Protein AF-A0A673UR22-F1 (afdb_monomer_lite)

Foldseek 3Di:
DDPPPPPPPPVCVQADPDDDAAEEWAAWAAADVVVPGGTFDTHDDDDDDDPPDGPNNVCVVCVVRYYYTYHTHHGDDDD

InterPro domains:
  IPR006169 GTP1/OBG domain [PS51883] (13-79)
  IPR036726 GTP1/OBG domain superfamily [G3DSA:2.70.210.12] (14-79)
  IPR036726 GTP1/OBG domain superfamily [SSF82051] (14-76)

Organism: Suricata suricatta (NCBI:txid37032)

Structure (mmCIF, N/CA/C/O backbone):
data_AF-A0A673UR22-F1
#
_entry.id   AF-A0A673UR22-F1
#
loop_
_atom_site.group_PDB
_atom_site.id
_atom_site.type_symbol
_atom_site.label_atom_id
_atom_site.label_alt_id
_atom_site.label_comp_id
_atom_site.label_asym_id
_atom_site.label_entity_id
_atom_site.label_seq_id
_atom_site.pdbx_PDB_ins_code
_atom_site.Cartn_x
_atom_site.Cartn_y
_atom_site.Cartn_z
_atom_site.occupancy
_atom_site.B_iso_or_equiv
_atom_site.auth_seq_id
_atom_site.auth_comp_id
_atom_site.auth_asym_id
_atom_site.auth_atom_id
_atom_site.pdbx_PDB_model_num
ATOM 1 N N . MET A 1 1 ? -14.376 36.306 39.126 1.00 40.59 1 MET A N 1
ATOM 2 C CA . MET A 1 1 ? -13.841 36.066 37.769 1.00 40.59 1 MET A CA 1
ATOM 3 C C . MET A 1 1 ? -14.008 34.581 37.485 1.00 40.59 1 MET A C 1
ATOM 5 O O . MET A 1 1 ? -13.311 33.772 38.079 1.00 40.59 1 MET A O 1
ATOM 9 N N . VAL A 1 2 ? -15.052 34.220 36.739 1.00 39.59 2 VAL A N 1
ATOM 10 C CA . VAL A 1 2 ? -15.443 32.824 36.483 1.00 39.59 2 VAL A CA 1
ATOM 11 C C . VAL A 1 2 ? -14.598 32.308 35.316 1.00 39.59 2 VAL A C 1
ATOM 13 O O . VAL A 1 2 ? -14.535 33.003 34.301 1.00 39.59 2 VAL A O 1
ATOM 16 N N . PRO A 1 3 ? -13.941 31.139 35.403 1.00 47.41 3 PRO A N 1
ATOM 17 C CA . PRO A 1 3 ? -13.311 30.563 34.231 1.00 47.41 3 PRO A CA 1
ATOM 18 C C . PRO A 1 3 ? -14.426 30.101 33.289 1.00 47.41 3 PRO A C 1
ATOM 20 O O . PRO A 1 3 ? -15.128 29.128 33.559 1.00 47.41 3 PRO A O 1
ATOM 23 N N . CYS A 1 4 ? -14.601 30.823 32.181 1.00 46.31 4 CYS A N 1
ATOM 24 C CA . CYS A 1 4 ? -15.401 30.397 31.038 1.00 46.31 4 CYS A CA 1
ATOM 25 C C . CYS A 1 4 ? -14.733 29.182 30.381 1.00 46.31 4 CYS A C 1
ATOM 27 O O . CYS A 1 4 ? -14.082 29.281 29.343 1.00 46.31 4 CYS A O 1
ATOM 29 N N . GLY A 1 5 ? -14.876 28.016 31.004 1.00 50.72 5 GLY A N 1
ATOM 30 C CA . GLY A 1 5 ? -14.564 26.738 30.391 1.00 50.72 5 GLY A CA 1
ATOM 31 C C . GLY A 1 5 ? -15.664 26.386 29.404 1.00 50.72 5 GLY A C 1
ATOM 32 O O . GLY A 1 5 ? -16.598 25.667 29.747 1.00 50.72 5 GLY A O 1
ATOM 33 N N . CYS A 1 6 ? -15.563 26.865 28.165 1.00 49.94 6 CYS A N 1
ATOM 34 C CA . CYS A 1 6 ? -16.343 26.302 27.068 1.00 49.94 6 CYS A CA 1
ATOM 35 C C . CYS A 1 6 ? -15.716 24.952 26.681 1.00 49.94 6 CYS A C 1
ATOM 37 O O . CYS A 1 6 ? -15.091 24.799 25.633 1.00 49.94 6 CYS A O 1
ATOM 39 N N . VAL A 1 7 ? -15.826 23.965 27.575 1.00 53.88 7 VAL A N 1
ATOM 40 C CA . VAL A 1 7 ? -15.502 22.574 27.264 1.00 53.88 7 VAL A CA 1
ATOM 41 C C . VAL A 1 7 ? -16.646 22.077 26.397 1.00 53.88 7 VAL A C 1
ATOM 43 O O . VAL A 1 7 ? -17.644 21.548 26.883 1.00 53.88 7 VAL A O 1
ATOM 46 N N . TRP A 1 8 ? -16.532 22.306 25.090 1.00 51.34 8 TRP A N 1
ATOM 47 C CA . TRP A 1 8 ? -17.348 21.598 24.119 1.00 51.34 8 TRP A CA 1
ATOM 48 C C . TRP A 1 8 ? -17.031 20.118 24.284 1.00 51.34 8 TRP A C 1
ATOM 50 O O . TRP A 1 8 ? -16.035 19.611 23.763 1.00 51.34 8 TRP A O 1
ATOM 60 N N . PHE A 1 9 ? -17.872 19.430 25.052 1.00 49.28 9 PHE A N 1
ATOM 61 C CA . PHE A 1 9 ? -17.943 17.985 25.056 1.00 49.28 9 PHE A CA 1
ATOM 62 C C . PHE A 1 9 ? -18.123 17.553 23.601 1.00 49.28 9 PHE A C 1
ATOM 64 O O . PHE A 1 9 ? -19.214 17.640 23.035 1.00 49.28 9 PHE A O 1
ATOM 71 N N . ARG A 1 10 ? -17.032 17.115 22.960 1.00 57.62 10 ARG A N 1
ATOM 72 C CA . ARG A 1 10 ? -17.112 16.371 21.706 1.00 57.62 10 ARG A CA 1
ATOM 73 C C . ARG A 1 10 ? -17.994 15.171 22.026 1.00 57.62 10 ARG A C 1
ATOM 75 O O . ARG A 1 10 ? -17.534 14.249 22.693 1.00 57.62 10 ARG A O 1
ATOM 82 N N . LYS A 1 11 ? -19.249 15.189 21.565 1.00 53.34 11 LYS A N 1
ATOM 83 C CA . LYS A 1 11 ? -20.251 14.126 21.779 1.00 53.34 11 LYS A CA 1
ATOM 84 C C . LYS A 1 11 ? -19.740 12.712 21.433 1.00 53.34 11 LYS A C 1
ATOM 86 O O . LYS A 1 11 ? -20.324 11.739 21.881 1.00 53.34 11 LYS A O 1
ATOM 91 N N . TYR A 1 12 ? -18.622 12.603 20.707 1.00 55.28 12 TYR A N 1
ATOM 92 C CA . TYR A 1 12 ? -17.951 11.361 20.319 1.00 55.28 12 TYR A CA 1
ATOM 93 C C . TYR A 1 12 ? -16.439 11.389 20.598 1.00 55.28 12 TYR A C 1
ATOM 95 O O . TYR A 1 12 ? -15.656 10.992 19.740 1.00 55.28 12 TYR A O 1
ATOM 103 N N . GLY A 1 13 ? -16.007 11.893 21.762 1.00 57.53 13 GLY A N 1
ATOM 104 C CA . GLY A 1 13 ? -14.622 12.289 22.087 1.00 57.53 13 GLY A CA 1
ATOM 105 C C . GLY A 1 13 ? -13.464 11.334 21.738 1.00 57.53 13 GLY A C 1
ATOM 106 O O . GLY A 1 13 ? -12.318 11.764 21.791 1.00 57.53 13 GLY A O 1
ATOM 107 N N . ASN A 1 14 ? -13.731 10.085 21.338 1.00 65.75 14 ASN A N 1
ATOM 108 C CA . ASN A 1 14 ? -12.731 9.083 20.967 1.00 65.75 14 ASN A CA 1
ATOM 109 C C . ASN A 1 14 ? -13.077 8.188 19.759 1.00 65.75 14 ASN A C 1
ATOM 111 O O . ASN A 1 14 ? -12.239 7.352 19.405 1.00 65.75 14 ASN A O 1
ATOM 115 N N . PHE A 1 15 ? -14.263 8.310 19.149 1.00 75.38 15 PHE A N 1
ATOM 116 C CA . PHE A 1 15 ? -14.675 7.464 18.021 1.00 75.38 15 PHE A CA 1
ATOM 117 C C . PHE A 1 15 ? -14.341 8.149 16.694 1.00 75.38 15 PHE A C 1
ATOM 119 O O . PHE A 1 15 ? -14.688 9.308 16.476 1.00 75.38 15 PHE A O 1
ATOM 126 N N . ILE A 1 16 ? -13.630 7.436 15.820 1.00 81.19 16 ILE A N 1
ATOM 127 C CA . ILE A 1 16 ? -13.263 7.916 14.487 1.00 81.19 16 ILE A CA 1
ATOM 128 C C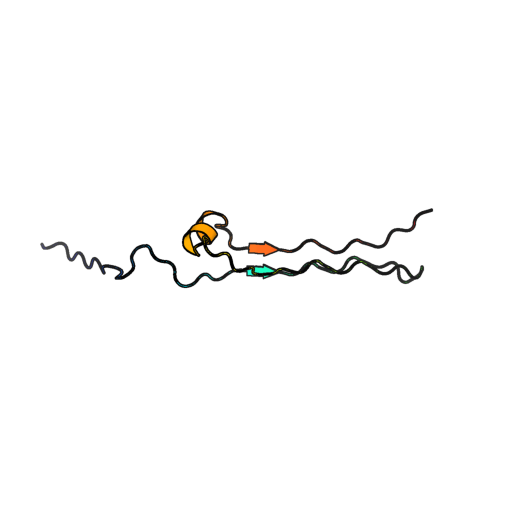 . ILE A 1 16 ? -14.140 7.184 13.484 1.00 81.19 16 ILE A C 1
ATOM 130 O O . ILE A 1 16 ? -13.955 5.992 13.257 1.00 81.19 16 ILE A O 1
ATOM 134 N N . GLU A 1 17 ? -15.065 7.920 12.883 1.00 79.31 17 GLU A N 1
ATOM 135 C CA . GLU A 1 17 ? -15.977 7.411 11.858 1.00 79.31 17 GLU A CA 1
ATOM 136 C C . GLU A 1 17 ? -15.405 7.568 10.443 1.00 79.31 17 GLU A C 1
ATOM 138 O O . GLU A 1 17 ? -15.733 6.812 9.537 1.00 79.31 17 GLU A O 1
ATOM 143 N N . SER A 1 18 ? -14.507 8.534 10.242 1.00 85.62 18 SER A N 1
ATOM 144 C CA . SER A 1 18 ? -13.931 8.846 8.934 1.00 85.62 18 SER A CA 1
ATOM 145 C C . SER A 1 18 ? -12.420 9.009 9.021 1.00 85.62 18 SER A C 1
ATOM 147 O O . SER A 1 18 ? -11.898 9.708 9.893 1.00 85.62 18 SER A O 1
ATOM 149 N N . LEU A 1 19 ? -11.703 8.388 8.086 1.00 89.19 19 LEU A N 1
ATOM 150 C CA . LEU A 1 19 ? -10.254 8.494 7.968 1.00 89.19 19 LEU A CA 1
ATOM 151 C C . LEU A 1 19 ? -9.869 8.697 6.502 1.00 89.19 19 LEU A C 1
ATOM 153 O O . LEU A 1 19 ? -10.172 7.865 5.655 1.00 89.19 19 LEU A O 1
ATOM 157 N N . ARG A 1 20 ? -9.166 9.795 6.211 1.00 91.62 20 ARG A N 1
ATOM 158 C CA . ARG A 1 20 ? -8.607 10.060 4.881 1.00 91.62 20 ARG A CA 1
ATOM 159 C C . ARG A 1 20 ? -7.216 9.445 4.770 1.00 91.62 20 ARG A C 1
ATOM 161 O O . ARG A 1 20 ? -6.355 9.730 5.605 1.00 91.62 20 ARG A O 1
ATOM 168 N N . LEU A 1 21 ? -7.013 8.637 3.736 1.00 93.25 21 LEU A N 1
ATOM 16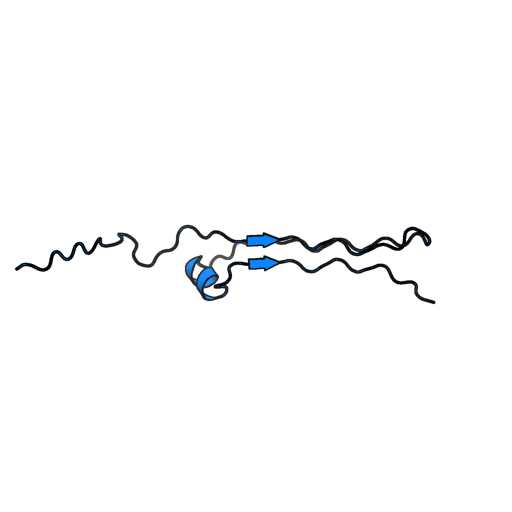9 C CA . LEU A 1 21 ? -5.743 7.992 3.414 1.00 93.25 21 LEU A CA 1
ATOM 170 C C . LEU A 1 21 ? -5.169 8.586 2.128 1.00 93.25 21 LEU A C 1
ATOM 172 O O . LEU A 1 21 ? -5.920 8.960 1.227 1.00 93.25 21 LEU A O 1
ATOM 176 N N . PHE A 1 22 ? -3.845 8.663 2.048 1.00 95.19 22 PHE A N 1
ATOM 177 C CA . PHE A 1 22 ? -3.144 8.941 0.802 1.00 95.19 22 PHE A CA 1
ATOM 178 C C . PHE A 1 22 ? -2.656 7.616 0.225 1.00 95.19 22 PHE A C 1
ATOM 180 O O . PHE A 1 22 ? -1.811 6.946 0.825 1.00 95.19 22 PHE A O 1
ATOM 187 N N . THR A 1 23 ? -3.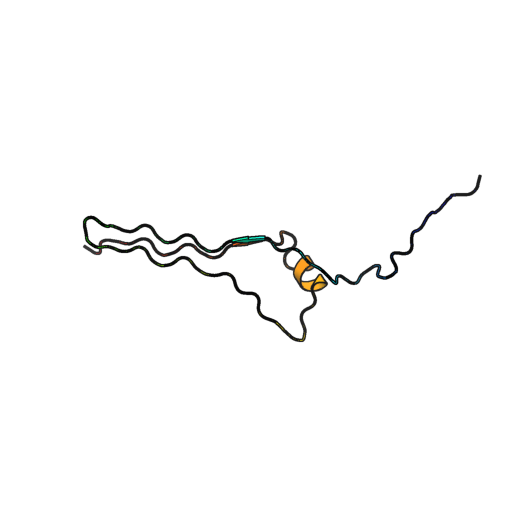189 7.240 -0.931 1.00 95.44 23 THR A N 1
ATOM 188 C CA . THR A 1 23 ? -2.791 6.033 -1.651 1.00 95.44 23 THR A CA 1
ATOM 189 C C . THR A 1 23 ? -2.133 6.418 -2.967 1.00 95.44 23 THR A C 1
ATOM 191 O O . THR A 1 23 ? -2.567 7.348 -3.647 1.00 95.44 23 THR A O 1
ATOM 194 N N . ARG A 1 24 ? -1.059 5.717 -3.327 1.00 95.81 24 ARG A N 1
ATOM 195 C CA . ARG A 1 24 ? -0.409 5.857 -4.632 1.00 95.81 24 ARG A CA 1
ATOM 196 C C . ARG A 1 24 ? -0.089 4.469 -5.173 1.00 95.81 24 ARG A C 1
ATOM 198 O O . ARG A 1 24 ? 0.587 3.699 -4.495 1.00 95.81 24 ARG A O 1
ATOM 205 N N . GLY A 1 25 ? -0.582 4.169 -6.373 1.00 95.50 25 GLY A N 1
ATOM 206 C CA . GLY A 1 25 ? -0.186 2.975 -7.119 1.00 95.50 25 GLY A CA 1
ATOM 207 C C . GLY A 1 25 ? 1.299 3.009 -7.490 1.00 95.50 25 GLY A C 1
ATOM 208 O O . GLY A 1 25 ? 1.916 4.077 -7.536 1.00 95.50 25 GLY A O 1
ATOM 209 N N . GLY A 1 26 ? 1.864 1.838 -7.736 1.00 95.81 26 GLY A N 1
ATOM 210 C CA . GLY A 1 26 ? 3.228 1.682 -8.205 1.00 95.81 26 GLY A CA 1
ATOM 211 C C . GLY A 1 26 ? 3.381 2.215 -9.623 1.00 95.81 26 GLY A C 1
ATOM 212 O O . GLY A 1 26 ? 2.494 2.051 -10.461 1.00 95.81 26 GLY A O 1
ATOM 213 N N . SER A 1 27 ? 4.514 2.849 -9.902 1.00 94.44 27 SER A N 1
ATOM 214 C CA . SER A 1 27 ? 4.947 3.134 -11.271 1.00 94.44 27 SER A CA 1
ATOM 215 C C . SER A 1 27 ? 5.200 1.821 -12.016 1.00 94.44 27 SER A C 1
A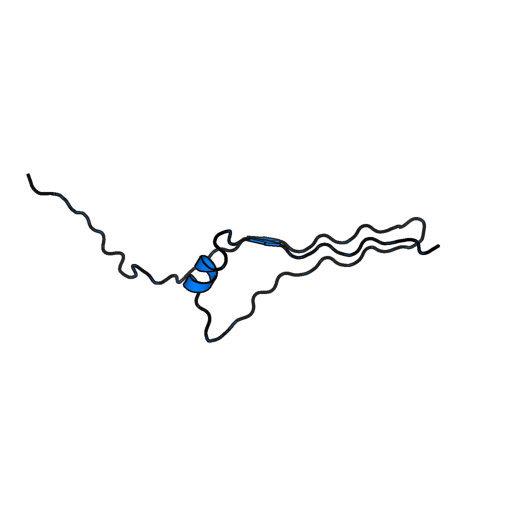TOM 217 O O . SER A 1 27 ? 5.612 0.829 -11.418 1.00 94.44 27 SER A O 1
ATOM 219 N N . GLY A 1 28 ? 4.947 1.800 -13.325 1.00 94.75 28 GLY A N 1
ATOM 220 C CA . GLY A 1 28 ? 5.435 0.717 -14.177 1.00 94.75 28 GLY A CA 1
ATOM 221 C C . GLY A 1 28 ? 6.961 0.741 -14.256 1.00 94.75 28 GLY A C 1
ATOM 222 O O . GLY A 1 28 ? 7.571 1.807 -14.163 1.00 94.75 28 GLY A O 1
ATOM 223 N N . GLY A 1 29 ? 7.562 -0.431 -14.424 1.00 93.81 29 GLY A N 1
ATOM 224 C CA . GLY A 1 29 ? 8.992 -0.556 -14.666 1.00 93.81 29 GLY A CA 1
ATOM 225 C C . GLY A 1 29 ? 9.379 0.009 -16.031 1.00 93.81 29 GLY A C 1
ATOM 226 O O . GLY A 1 29 ? 8.575 0.059 -16.962 1.00 93.81 29 GLY A O 1
ATOM 227 N N . MET A 1 30 ? 10.633 0.424 -16.163 1.00 92.62 30 MET A N 1
ATOM 228 C CA . MET A 1 30 ? 11.193 0.889 -17.426 1.00 92.62 30 MET A CA 1
ATOM 229 C C . MET A 1 30 ? 11.438 -0.292 -18.375 1.00 92.62 30 MET A C 1
ATOM 231 O O . MET A 1 30 ? 12.067 -1.282 -17.993 1.00 92.62 30 MET A O 1
ATOM 235 N N . GLY A 1 31 ? 10.948 -0.167 -19.610 1.00 92.06 31 GLY A N 1
ATOM 236 C CA . GLY A 1 31 ? 11.198 -1.112 -20.697 1.00 92.06 31 GLY A CA 1
ATOM 237 C C . GLY A 1 31 ? 12.539 -0.898 -21.407 1.00 92.06 31 GLY A C 1
ATOM 238 O O . GLY A 1 31 ? 13.169 0.150 -21.272 1.00 92.06 31 GLY A O 1
ATOM 239 N N . TYR A 1 32 ? 12.931 -1.870 -22.227 1.00 89.69 32 TYR A N 1
ATOM 240 C CA . TYR A 1 32 ? 14.018 -1.783 -23.208 1.00 89.69 32 TYR A CA 1
ATOM 241 C C . TYR A 1 32 ? 13.458 -1.957 -24.638 1.00 89.69 32 TYR A C 1
ATOM 243 O O . TYR A 1 32 ? 13.636 -3.012 -25.252 1.00 89.69 32 TYR A O 1
ATOM 251 N N . PRO A 1 33 ? 12.776 -0.939 -25.203 1.00 84.94 33 PRO A N 1
ATOM 252 C CA . PRO A 1 33 ? 12.008 -1.082 -26.447 1.00 84.94 33 PRO A CA 1
ATOM 253 C C . PRO A 1 33 ? 12.867 -1.459 -27.660 1.00 84.94 33 PRO A C 1
ATOM 255 O O . PRO A 1 33 ? 12.431 -2.243 -28.495 1.00 84.94 33 PRO A O 1
ATOM 258 N N . HIS A 1 34 ? 14.116 -0.987 -27.723 1.00 86.19 34 HIS A N 1
ATOM 259 C CA . HIS A 1 34 ? 15.059 -1.338 -28.793 1.00 86.19 34 HIS A CA 1
ATOM 260 C C . HIS A 1 34 ? 15.364 -2.840 -28.879 1.00 86.19 34 HIS A C 1
ATOM 262 O O . HIS A 1 34 ? 15.790 -3.318 -29.924 1.00 86.19 34 HIS A O 1
ATOM 268 N N . LEU A 1 35 ? 15.151 -3.578 -27.788 1.00 85.75 35 LEU A N 1
ATOM 269 C CA . LEU A 1 35 ? 15.369 -5.022 -27.698 1.00 85.75 35 LEU A CA 1
ATOM 270 C C . LEU A 1 35 ? 14.057 -5.780 -27.447 1.00 85.75 35 LEU A C 1
ATOM 272 O O . LEU A 1 35 ? 14.085 -6.935 -27.032 1.00 85.75 35 LEU A O 1
ATOM 276 N N . GLY A 1 36 ? 12.907 -5.123 -27.635 1.00 86.25 36 GLY A N 1
ATOM 277 C CA . GLY A 1 36 ? 11.588 -5.699 -27.357 1.00 86.25 36 GLY A CA 1
ATOM 278 C C . GLY A 1 36 ? 11.306 -5.967 -25.872 1.00 86.25 36 GLY A C 1
ATOM 279 O O . GLY A 1 36 ? 10.371 -6.691 -25.549 1.00 86.25 36 GLY A O 1
ATOM 280 N N . GLY A 1 37 ? 12.108 -5.419 -24.955 1.00 89.81 37 GLY A N 1
ATOM 281 C CA . GLY A 1 37 ? 11.900 -5.581 -23.519 1.00 89.81 37 GLY A CA 1
ATOM 282 C C . GLY A 1 37 ? 10.771 -4.687 -23.010 1.00 89.81 37 GLY A C 1
ATOM 283 O O . GLY A 1 37 ? 10.865 -3.464 -23.099 1.00 89.81 37 GLY A O 1
ATOM 284 N N . GLU A 1 38 ? 9.740 -5.281 -22.415 1.00 90.81 38 GLU A N 1
ATOM 285 C CA . GLU A 1 38 ? 8.672 -4.553 -21.724 1.00 90.81 38 GLU A CA 1
ATOM 286 C C . GLU A 1 38 ? 8.929 -4.479 -20.216 1.00 90.81 38 GLU A C 1
ATOM 288 O O . GLU A 1 38 ? 9.391 -5.439 -19.586 1.00 90.81 38 GLU A O 1
ATOM 293 N N . GLY A 1 39 ? 8.661 -3.311 -19.636 1.00 91.19 39 GLY A N 1
ATOM 294 C CA . GLY A 1 39 ? 8.739 -3.109 -18.196 1.00 91.19 39 GLY A CA 1
ATOM 295 C C . GLY A 1 39 ? 7.543 -3.740 -17.486 1.00 91.19 39 GLY A C 1
ATOM 296 O O . GLY A 1 39 ? 6.435 -3.787 -18.015 1.00 91.19 39 GLY A O 1
ATOM 297 N N . GLY A 1 40 ? 7.757 -4.232 -16.269 1.00 94.00 40 GLY A N 1
ATOM 298 C CA . GLY A 1 40 ? 6.708 -4.853 -15.468 1.00 94.00 40 GLY A CA 1
ATOM 299 C C . GLY A 1 40 ? 5.633 -3.857 -15.027 1.00 94.00 40 GLY A C 1
ATOM 300 O O . GLY A 1 40 ? 5.907 -2.676 -14.802 1.00 94.00 40 GLY A O 1
ATOM 301 N N . LYS A 1 41 ? 4.402 -4.341 -14.838 1.00 94.44 41 LYS A N 1
ATOM 302 C CA . LYS A 1 41 ? 3.303 -3.536 -14.285 1.00 94.44 41 LYS A CA 1
ATOM 303 C C . LYS A 1 41 ? 3.642 -3.075 -12.858 1.00 94.44 41 LYS A C 1
ATOM 305 O O . LYS A 1 41 ? 4.179 -3.847 -12.065 1.00 94.44 41 LYS A O 1
ATOM 310 N N . GLY A 1 42 ? 3.299 -1.830 -12.533 1.00 94.25 42 GLY A N 1
ATOM 311 C CA . GLY A 1 42 ? 3.350 -1.320 -11.163 1.00 94.25 42 GLY A CA 1
ATOM 312 C C . GLY A 1 42 ? 2.319 -1.993 -10.256 1.00 94.25 42 GLY A C 1
ATOM 313 O O . GLY A 1 42 ? 1.287 -2.477 -10.727 1.00 94.25 42 GLY A O 1
ATOM 314 N N . ALA A 1 43 ? 2.600 -2.043 -8.954 1.00 96.25 43 ALA A N 1
ATOM 315 C CA . ALA A 1 43 ? 1.707 -2.686 -7.997 1.00 96.25 43 ALA A CA 1
ATOM 316 C C . ALA A 1 43 ? 0.481 -1.818 -7.655 1.00 96.25 43 ALA A C 1
ATOM 318 O O . ALA A 1 43 ? 0.520 -0.589 -7.681 1.00 96.25 43 ALA A O 1
ATOM 319 N N . ASP A 1 44 ? -0.615 -2.469 -7.281 1.00 94.81 44 ASP A N 1
ATOM 320 C CA . ASP A 1 44 ? -1.889 -1.823 -6.966 1.00 94.81 44 ASP A CA 1
ATOM 321 C C . ASP A 1 44 ? -2.082 -1.686 -5.438 1.00 94.81 44 ASP A C 1
ATOM 323 O O . ASP A 1 44 ? -1.577 -2.496 -4.656 1.00 94.81 44 ASP A O 1
ATOM 327 N N . VAL A 1 45 ? -2.829 -0.668 -4.992 1.00 95.62 45 VAL A N 1
ATOM 328 C CA . VAL A 1 45 ? -3.209 -0.490 -3.575 1.00 95.62 45 VAL A CA 1
ATOM 329 C C . VAL A 1 45 ? -4.681 -0.853 -3.402 1.00 95.62 45 VAL A C 1
ATOM 331 O O . VAL A 1 45 ? -5.539 -0.281 -4.067 1.00 95.62 45 VAL A O 1
ATOM 334 N N . TRP A 1 46 ? -4.977 -1.754 -2.464 1.00 94.69 46 TRP A N 1
ATOM 335 C CA . TRP A 1 46 ? -6.327 -2.259 -2.210 1.00 94.69 46 TRP A CA 1
ATOM 336 C C . TRP A 1 46 ? -6.739 -2.002 -0.765 1.00 94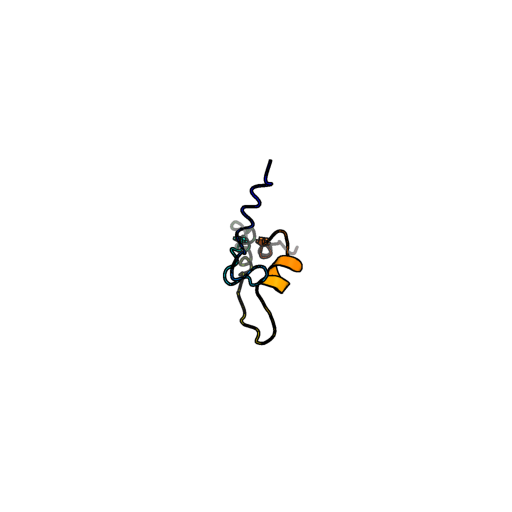.69 46 TRP A C 1
ATOM 338 O O . TRP A 1 46 ? -5.915 -2.049 0.150 1.00 94.69 46 TRP A O 1
ATOM 348 N N . VAL A 1 47 ? -8.032 -1.764 -0.553 1.00 92.19 47 VAL A N 1
ATOM 349 C CA . VAL A 1 47 ? -8.629 -1.688 0.783 1.00 92.19 47 VAL A CA 1
ATOM 350 C C . VAL A 1 47 ? -9.426 -2.961 1.014 1.00 92.19 47 VAL A C 1
ATOM 352 O O . VAL A 1 47 ? -10.326 -3.280 0.243 1.00 92.19 47 VAL A O 1
ATOM 355 N N . VAL A 1 48 ? -9.098 -3.683 2.084 1.00 92.94 48 VAL A N 1
ATOM 356 C CA . VAL A 1 48 ? -9.767 -4.935 2.448 1.00 92.94 48 VAL A CA 1
ATOM 357 C C . VAL A 1 48 ? -10.501 -4.745 3.768 1.00 92.94 48 VAL A C 1
ATOM 359 O O . VAL A 1 48 ? -9.925 -4.289 4.757 1.00 92.94 48 VAL A O 1
ATOM 362 N N . ALA A 1 49 ? -11.784 -5.096 3.787 1.00 91.50 49 ALA A N 1
ATOM 363 C CA . ALA A 1 49 ? -12.600 -5.016 4.988 1.00 91.50 49 ALA A CA 1
ATOM 364 C C . ALA A 1 49 ? -12.281 -6.178 5.943 1.00 91.50 49 ALA A C 1
ATOM 366 O O . ALA A 1 49 ? -12.386 -7.348 5.579 1.00 91.50 49 ALA A O 1
ATOM 367 N N . HIS A 1 50 ? -11.951 -5.856 7.195 1.00 93.06 50 HIS A N 1
ATOM 368 C CA . HIS A 1 50 ? -11.727 -6.834 8.261 1.00 93.06 50 HIS A CA 1
ATOM 369 C C . HIS A 1 50 ? -12.653 -6.568 9.452 1.00 93.06 50 HIS A C 1
ATOM 371 O O . HIS A 1 50 ? -12.672 -5.469 9.999 1.00 93.06 50 HIS A O 1
ATOM 377 N N . LYS A 1 51 ? -13.370 -7.604 9.916 1.00 89.44 51 LYS A N 1
ATOM 378 C CA . LYS A 1 51 ? -14.410 -7.495 10.965 1.00 89.44 51 LYS A CA 1
ATOM 379 C C . LYS A 1 51 ? -13.929 -6.946 12.317 1.00 89.44 51 LYS A C 1
ATOM 381 O O . LYS A 1 51 ? -14.740 -6.438 13.077 1.00 89.44 51 LYS A O 1
ATOM 386 N N . LYS A 1 52 ? -12.641 -7.075 12.652 1.00 89.25 52 LYS A N 1
ATOM 387 C CA . LYS A 1 52 ? -12.084 -6.693 13.967 1.00 89.25 52 LYS A CA 1
ATOM 388 C C . LYS A 1 52 ? -11.170 -5.462 13.917 1.00 89.25 52 LYS A C 1
ATOM 390 O O . LYS A 1 52 ? -10.469 -5.196 14.886 1.00 89.25 52 LYS A O 1
ATOM 395 N N . MET A 1 53 ? -11.150 -4.730 12.803 1.00 88.12 53 MET A N 1
ATOM 396 C CA . MET A 1 53 ? -10.272 -3.574 12.618 1.00 88.12 53 MET A CA 1
ATOM 397 C C . MET A 1 53 ? -11.082 -2.278 12.659 1.00 88.12 53 MET A C 1
ATOM 399 O O . MET A 1 53 ? -12.072 -2.139 11.947 1.00 88.12 53 MET A O 1
ATOM 403 N N . THR A 1 54 ? -10.661 -1.320 13.487 1.00 89.44 54 THR A N 1
ATOM 404 C CA . THR A 1 54 ? -11.305 0.002 13.583 1.00 89.44 54 THR A CA 1
ATOM 405 C C . THR A 1 54 ? -10.444 1.086 12.937 1.00 89.44 54 THR A C 1
ATOM 407 O O . THR A 1 54 ? -9.216 0.976 12.881 1.00 89.44 54 THR A O 1
ATOM 410 N N . LEU A 1 55 ? -11.067 2.182 12.490 1.00 88.44 55 LEU A N 1
ATOM 411 C CA . LEU A 1 55 ? -10.349 3.313 11.883 1.00 88.44 55 LEU A CA 1
ATOM 412 C C . LEU A 1 55 ? -9.389 4.005 12.860 1.00 88.44 55 LEU A C 1
ATOM 414 O O . LEU A 1 55 ? -8.369 4.555 12.443 1.00 88.44 55 LEU A O 1
ATOM 418 N N . LYS A 1 56 ? -9.685 3.940 14.163 1.00 88.06 56 LYS A N 1
ATOM 419 C CA . LYS A 1 56 ? -8.795 4.440 15.214 1.00 88.06 56 LYS A CA 1
ATOM 420 C C . LYS A 1 56 ? -7.492 3.646 15.262 1.00 88.06 56 LYS A C 1
ATOM 422 O O . LYS A 1 56 ? -6.428 4.233 15.112 1.00 88.06 56 LYS A O 1
ATOM 427 N N . GLN A 1 57 ? -7.585 2.318 15.331 1.00 88.44 57 GLN A N 1
ATOM 428 C CA . GLN A 1 57 ? -6.408 1.442 15.313 1.00 88.44 57 GLN A CA 1
ATOM 429 C C . GLN A 1 57 ? -5.584 1.600 14.030 1.00 88.44 57 GLN A C 1
ATOM 431 O O . GLN A 1 57 ? -4.358 1.557 14.077 1.00 88.44 57 GLN A O 1
ATOM 436 N N . LEU A 1 58 ? -6.237 1.810 12.882 1.00 90.25 58 LEU A N 1
ATOM 437 C CA . LEU A 1 58 ? -5.543 2.025 11.610 1.00 90.25 58 LEU A CA 1
ATOM 438 C C . LEU A 1 58 ? -4.741 3.334 11.626 1.00 90.25 58 LEU A C 1
ATOM 440 O O . LEU A 1 58 ? -3.572 3.337 11.242 1.00 90.25 58 LEU A O 1
ATOM 444 N N . LYS A 1 59 ? -5.335 4.427 12.122 1.00 88.56 59 LYS A N 1
ATOM 445 C CA . LYS A 1 59 ? -4.642 5.711 12.302 1.00 88.56 59 LYS A CA 1
ATOM 446 C C . LYS A 1 59 ? -3.455 5.584 13.259 1.00 88.56 59 LYS A C 1
ATOM 448 O O . LYS A 1 59 ? -2.398 6.132 12.962 1.00 88.56 59 LYS A O 1
ATOM 453 N N . ASP A 1 60 ? -3.637 4.892 14.380 1.00 89.38 60 ASP A N 1
ATOM 454 C CA . ASP A 1 60 ? -2.599 4.755 15.405 1.00 89.38 60 ASP A CA 1
ATOM 455 C C . ASP A 1 60 ? -1.429 3.897 14.899 1.00 89.38 60 ASP A C 1
ATOM 457 O O . ASP A 1 60 ? -0.268 4.230 15.127 1.00 89.38 60 ASP A O 1
ATOM 461 N N . LYS A 1 61 ? -1.720 2.839 14.132 1.00 91.81 61 LYS A N 1
ATOM 462 C CA . LYS A 1 61 ? -0.701 1.980 13.513 1.00 91.81 61 LYS A CA 1
ATOM 463 C C . LYS A 1 61 ? 0.048 2.674 12.370 1.00 91.81 61 LYS A C 1
ATOM 465 O O . LYS A 1 61 ? 1.237 2.433 12.186 1.00 91.81 61 LYS A O 1
ATOM 470 N N . TYR A 1 62 ? -0.636 3.522 11.600 1.00 91.62 62 TYR A N 1
ATOM 471 C CA . TYR A 1 62 ? -0.073 4.219 10.441 1.00 91.62 62 TYR A CA 1
ATOM 472 C C . TYR A 1 62 ? -0.310 5.734 10.539 1.00 91.62 62 TYR A C 1
ATOM 474 O O . TYR A 1 62 ? -1.149 6.283 9.814 1.00 91.62 62 TYR A O 1
ATOM 482 N N . PRO A 1 63 ? 0.452 6.452 11.388 1.00 89.25 63 PRO A N 1
ATOM 483 C CA . PRO A 1 63 ? 0.226 7.876 11.644 1.00 89.25 63 PRO A CA 1
ATOM 484 C C . PRO A 1 63 ? 0.447 8.753 10.404 1.00 89.25 63 PRO A C 1
ATOM 486 O O . PRO A 1 63 ? -0.221 9.774 10.244 1.00 89.25 63 PRO A O 1
ATOM 489 N N . GLN A 1 64 ? 1.330 8.328 9.493 1.00 91.50 64 GLN A N 1
ATOM 490 C CA . GLN A 1 64 ? 1.589 9.010 8.221 1.00 91.50 64 GLN A CA 1
ATOM 491 C C . GLN A 1 64 ? 0.438 8.861 7.210 1.00 91.50 64 GLN A C 1
ATOM 493 O O . GLN A 1 64 ? 0.363 9.642 6.264 1.00 91.50 64 GLN A O 1
ATOM 498 N N . LYS A 1 65 ? -0.459 7.874 7.397 1.00 91.88 65 LYS A N 1
ATOM 499 C CA . LYS A 1 65 ? -1.637 7.594 6.544 1.00 91.88 65 LYS A CA 1
ATOM 500 C C . LYS A 1 65 ? -1.324 7.477 5.048 1.00 91.88 65 LYS A C 1
ATOM 502 O O . LYS A 1 65 ? -2.183 7.751 4.209 1.00 91.88 65 LYS A O 1
ATOM 507 N N . ARG A 1 66 ? -0.090 7.100 4.717 1.00 93.69 66 ARG A N 1
ATOM 508 C CA . ARG A 1 66 ? 0.429 7.063 3.355 1.00 93.69 66 ARG A CA 1
ATOM 509 C C . ARG A 1 66 ? 0.794 5.633 2.993 1.00 93.69 66 ARG A C 1
ATOM 511 O O . ARG A 1 66 ? 1.647 5.032 3.635 1.00 93.69 66 ARG A O 1
ATOM 518 N N . PHE A 1 67 ? 0.151 5.126 1.950 1.00 94.12 67 PHE A N 1
ATOM 519 C CA . PHE A 1 67 ? 0.364 3.784 1.421 1.00 94.12 67 PHE A CA 1
ATOM 520 C C . PHE A 1 67 ? 0.765 3.905 -0.047 1.00 94.12 67 PHE A C 1
ATOM 522 O O . PHE A 1 67 ? -0.014 4.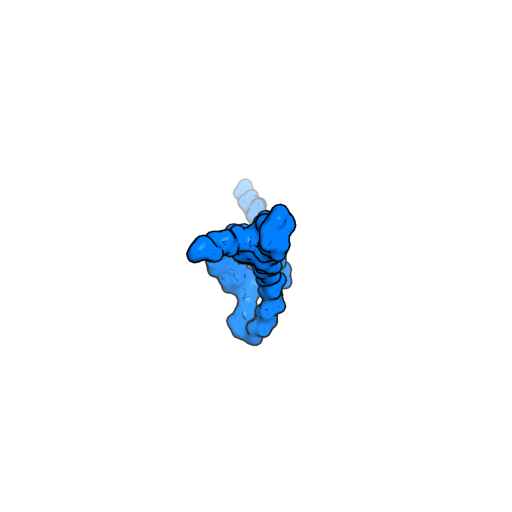373 -0.878 1.00 94.12 67 PHE A O 1
ATOM 529 N N . VAL A 1 68 ? 2.007 3.542 -0.353 1.00 95.19 68 VAL A N 1
ATOM 530 C CA . VAL A 1 68 ? 2.566 3.600 -1.707 1.00 95.19 68 VAL A CA 1
ATOM 531 C C . VAL A 1 68 ? 2.886 2.175 -2.125 1.00 95.19 68 VAL A C 1
ATOM 533 O O . VAL A 1 68 ? 3.589 1.473 -1.400 1.00 95.19 68 VAL A O 1
ATOM 536 N N . ALA A 1 69 ? 2.330 1.741 -3.251 1.00 95.69 69 ALA A N 1
ATOM 537 C CA . ALA A 1 69 ? 2.628 0.433 -3.811 1.00 95.69 69 ALA A CA 1
ATOM 538 C C . ALA A 1 69 ? 4.014 0.421 -4.475 1.00 95.69 69 ALA A C 1
ATOM 540 O O . ALA A 1 69 ? 4.533 1.459 -4.887 1.00 95.69 69 ALA A O 1
ATOM 541 N N . GLY A 1 70 ? 4.622 -0.765 -4.535 1.00 93.88 70 GLY A N 1
ATOM 542 C CA . GLY A 1 70 ? 5.951 -0.955 -5.112 1.00 93.88 70 GLY A CA 1
ATOM 543 C C . GLY A 1 70 ? 5.990 -0.706 -6.619 1.00 93.88 70 GLY A C 1
ATOM 544 O O . GLY A 1 70 ? 4.997 -0.898 -7.322 1.00 93.88 70 GLY A O 1
ATOM 545 N N . GLU A 1 71 ? 7.152 -0.286 -7.108 1.00 94.94 71 GLU A N 1
ATOM 546 C CA . GLU A 1 71 ? 7.390 -0.069 -8.535 1.00 94.94 71 GLU A CA 1
ATOM 547 C C . GLU A 1 71 ? 7.467 -1.399 -9.299 1.00 94.94 71 GLU A C 1
ATOM 549 O O . GLU A 1 71 ? 7.846 -2.438 -8.749 1.00 94.94 71 GLU A O 1
ATOM 554 N N . GLY A 1 72 ? 7.094 -1.365 -10.576 1.00 93.75 72 GLY A N 1
ATOM 555 C CA . GLY A 1 72 ? 7.218 -2.493 -11.488 1.00 93.75 72 GLY A CA 1
ATOM 556 C C . GLY A 1 72 ? 8.680 -2.808 -11.804 1.00 93.75 72 GLY A C 1
ATOM 557 O O . GLY A 1 72 ? 9.553 -1.943 -11.773 1.00 93.75 72 GLY A O 1
ATOM 558 N N . ALA A 1 73 ? 8.964 -4.070 -12.123 1.00 92.19 73 ALA A N 1
ATOM 559 C CA . ALA A 1 73 ? 10.322 -4.498 -12.440 1.00 92.19 73 ALA A CA 1
ATOM 560 C C . ALA A 1 73 ? 10.804 -3.908 -13.776 1.00 92.19 73 ALA A C 1
ATOM 562 O O . ALA A 1 73 ? 10.122 -4.020 -14.792 1.00 92.19 73 ALA A O 1
ATOM 563 N N . ASN A 1 74 ? 12.005 -3.326 -13.793 1.00 91.06 74 ASN A N 1
ATOM 564 C CA . ASN A 1 74 ? 12.637 -2.867 -15.032 1.00 91.06 74 ASN A CA 1
ATOM 565 C C . ASN A 1 74 ? 13.057 -4.062 -15.901 1.00 91.06 74 ASN A C 1
ATOM 567 O O . ASN A 1 74 ? 13.556 -5.063 -15.371 1.00 91.06 74 ASN A O 1
ATOM 571 N N . SER A 1 75 ? 12.926 -3.941 -17.224 1.00 88.38 75 SER A N 1
ATOM 572 C CA . SER A 1 75 ? 13.476 -4.936 -18.149 1.00 88.38 75 SER A CA 1
ATOM 573 C C . SER A 1 75 ? 14.993 -5.014 -17.992 1.00 88.38 75 SER A C 1
ATOM 575 O O . SER A 1 75 ? 15.674 -3.996 -17.856 1.00 88.38 75 SER A O 1
ATOM 577 N N . ARG A 1 76 ? 15.538 -6.231 -18.030 1.00 82.38 76 ARG A N 1
ATOM 578 C CA . ARG A 1 76 ? 16.984 -6.472 -18.020 1.00 82.38 76 ARG A CA 1
ATOM 579 C C . ARG A 1 76 ? 17.353 -7.391 -19.169 1.00 82.38 76 ARG A C 1
ATOM 581 O O . ARG A 1 76 ? 16.676 -8.386 -19.407 1.00 82.38 76 ARG A O 1
ATOM 588 N N . ILE A 1 77 ? 18.455 -7.067 -19.830 1.00 74.25 77 ILE A N 1
ATOM 589 C CA . ILE A 1 77 ? 19.087 -7.944 -20.808 1.00 74.25 77 ILE A CA 1
ATOM 590 C C . ILE A 1 77 ? 19.826 -9.009 -20.000 1.00 74.25 77 ILE A C 1
ATOM 592 O O . ILE A 1 77 ? 20.722 -8.682 -19.220 1.00 74.25 77 ILE A O 1
ATOM 596 N N . LYS A 1 78 ? 19.417 -10.271 -20.127 1.00 66.00 78 LYS A N 1
ATOM 597 C CA . LYS A 1 78 ? 20.248 -11.389 -19.682 1.00 66.00 78 LYS A CA 1
ATOM 598 C C . LYS A 1 78 ? 21.173 -11.722 -20.847 1.00 66.00 78 LYS A C 1
ATOM 600 O O . LYS A 1 78 ? 20.688 -12.184 -21.875 1.00 66.00 78 LYS A O 1
ATOM 605 N N . GLY A 1 79 ? 22.443 -11.350 -20.700 1.00 61.31 79 GLY A N 1
ATOM 606 C CA . GLY A 1 79 ? 23.521 -11.799 -21.581 1.00 61.31 79 GLY A CA 1
ATOM 607 C C . GLY A 1 79 ? 23.858 -13.260 -21.338 1.00 61.31 79 GLY A C 1
ATOM 608 O O . GLY A 1 79 ? 23.574 -13.740 -20.214 1.00 61.31 79 GLY A O 1
#

Secondary structure (DSSP, 8-state):
----------TTTT-------EEEPPPPPPPBGGGTBPPPPPPP------TT--HHHHHHH-TT-EEEPPPPPPP----

pLDDT: mean 83.04, std 16.12, range [39.59, 96.25]

Radius of gyration: 22.9 Å; chains: 1; bounding box: 44×48×67 Å

Sequence (79 aa):
MVPCGCVWFRKYGNFIESLRLFTRGGSGGMGYPHLGGEGGKGADVWVVAHKKMTLKQLKDKYPQKRFVAGEGANSRIKG